Protein AF-A0A3D5SNZ3-F1 (afdb_monomer_lite)

Radius of gyration: 16.61 Å; chains: 1; bounding box: 37×28×50 Å

Secondary structure (DSSP, 8-state):
-HHHHHHHHHHHHHHHHHSSPPPHHHHHHHHHHHHTTTT-HHHHHHHHHHHHHHHHHSHHHHHTHHHHHHHHHHHHSS--S-HHHHHHHHHHHHTT--TTSTTHHHHHHHHHHHHHHHHHTSTT-

pLDDT: mean 95.47, std 4.83, range [66.69, 98.69]

Foldseek 3Di:
DVLVVLLVLQQVLCCVQQVDGDDPVSSVVLSCLQCVCPPPPVSNVVSSVVSSVCSCPPPNRCLALVVQQVVCCVPPVDGDPDPVVSSVLSCQLSPVADPPDPCNVVSNVVSVVVSVVVVVPDPVD

Structure (mmCIF, N/CA/C/O backbone):
data_AF-A0A3D5SNZ3-F1
#
_entry.id   AF-A0A3D5SNZ3-F1
#
loop_
_atom_site.group_PDB
_atom_site.id
_atom_site.type_symbol
_atom_site.label_atom_id
_atom_site.label_alt_id
_atom_site.label_comp_id
_atom_site.label_asym_id
_atom_site.label_entity_id
_atom_site.label_seq_id
_atom_site.pdbx_PDB_ins_code
_atom_site.Cartn_x
_atom_site.Cartn_y
_atom_site.Cartn_z
_atom_site.occupancy
_atom_site.B_iso_or_equiv
_atom_site.auth_seq_id
_atom_site.auth_comp_id
_atom_site.auth_asym_id
_atom_site.auth_atom_id
_atom_site.pdbx_PDB_model_num
ATOM 1 N N . ASP A 1 1 ? 22.486 -6.925 -13.411 1.00 66.69 1 ASP A N 1
ATOM 2 C CA . ASP A 1 1 ? 21.301 -6.842 -14.277 1.00 66.69 1 ASP A CA 1
ATOM 3 C C . ASP A 1 1 ? 20.342 -5.779 -13.737 1.00 66.69 1 ASP A C 1
ATOM 5 O O . ASP A 1 1 ? 20.142 -5.713 -12.526 1.00 66.69 1 ASP A O 1
ATOM 9 N N . GLY A 1 2 ? 19.842 -4.896 -14.604 1.00 68.88 2 GLY A N 1
ATOM 10 C CA . GLY A 1 2 ? 18.935 -3.799 -14.257 1.00 68.88 2 GLY A CA 1
ATOM 11 C C . GLY A 1 2 ? 17.532 -4.274 -13.876 1.00 68.88 2 GLY A C 1
ATOM 12 O O . GLY A 1 2 ? 16.913 -3.652 -13.015 1.00 68.88 2 GLY A O 1
ATOM 13 N N . TYR A 1 3 ? 17.084 -5.410 -14.423 1.00 74.81 3 TYR A N 1
ATOM 14 C CA . TYR A 1 3 ? 15.782 -6.017 -14.127 1.00 74.81 3 TYR A CA 1
ATOM 15 C C . TYR A 1 3 ? 15.621 -6.336 -12.633 1.00 74.81 3 TYR A C 1
ATOM 17 O O . TYR A 1 3 ? 14.742 -5.794 -11.961 1.00 74.81 3 TYR A O 1
ATOM 25 N N . LYS A 1 4 ? 16.578 -7.086 -12.069 1.00 84.31 4 LYS A N 1
ATOM 26 C CA . LYS A 1 4 ? 16.599 -7.471 -10.647 1.00 84.31 4 LYS A CA 1
ATOM 27 C C . LYS A 1 4 ? 16.577 -6.270 -9.691 1.00 84.31 4 LYS A C 1
ATOM 29 O O . LYS A 1 4 ? 16.047 -6.358 -8.589 1.00 84.31 4 LYS A O 1
ATOM 34 N N . ARG A 1 5 ? 17.135 -5.122 -10.102 1.00 86.12 5 ARG A N 1
ATOM 35 C CA . ARG A 1 5 ? 17.112 -3.892 -9.291 1.00 86.12 5 ARG A CA 1
ATOM 36 C C . ARG A 1 5 ? 15.704 -3.300 -9.195 1.00 86.12 5 ARG A C 1
ATOM 38 O O . ARG A 1 5 ? 15.345 -2.810 -8.127 1.00 86.12 5 ARG A O 1
ATOM 45 N N . GLN A 1 6 ? 14.929 -3.334 -10.281 1.00 89.25 6 GLN A N 1
ATOM 46 C CA . GLN A 1 6 ? 13.564 -2.800 -10.267 1.00 89.25 6 GLN A CA 1
ATOM 47 C C . GLN A 1 6 ? 12.642 -3.681 -9.425 1.00 89.25 6 GLN A C 1
ATOM 49 O O . GLN A 1 6 ? 11.913 -3.148 -8.597 1.00 89.25 6 GLN A O 1
ATOM 54 N N . GLU A 1 7 ? 12.761 -5.007 -9.524 1.00 91.88 7 GLU A N 1
ATOM 55 C CA . GLU A 1 7 ? 12.002 -5.928 -8.666 1.00 91.88 7 GLU A CA 1
ATOM 56 C C . GLU A 1 7 ? 12.283 -5.701 -7.175 1.00 91.88 7 GLU A C 1
ATOM 58 O O . GLU A 1 7 ? 11.355 -5.651 -6.371 1.00 91.88 7 GLU A O 1
ATOM 63 N N . CYS A 1 8 ? 13.552 -5.518 -6.785 1.00 93.56 8 CYS A N 1
ATOM 64 C CA . CYS A 1 8 ? 13.898 -5.182 -5.402 1.00 93.56 8 CYS A CA 1
ATOM 65 C C . CYS A 1 8 ? 13.246 -3.867 -4.952 1.00 93.56 8 CYS A C 1
ATOM 67 O O . CYS A 1 8 ? 12.734 -3.797 -3.837 1.00 93.56 8 CYS A O 1
ATOM 69 N N . SER A 1 9 ? 13.233 -2.843 -5.814 1.00 93.81 9 SER A N 1
ATOM 70 C CA . SER A 1 9 ? 12.582 -1.566 -5.508 1.00 93.81 9 SER A CA 1
ATOM 71 C C . SER A 1 9 ? 11.070 -1.728 -5.353 1.00 93.81 9 SER A C 1
ATOM 73 O O . SER A 1 9 ? 10.516 -1.248 -4.371 1.00 93.81 9 SER A O 1
ATOM 75 N N . VAL A 1 10 ? 10.401 -2.458 -6.247 1.00 97.44 10 VAL A N 1
ATOM 76 C CA . VAL A 1 10 ? 8.957 -2.730 -6.151 1.00 97.44 10 VAL A CA 1
ATOM 77 C C . VAL A 1 10 ? 8.625 -3.504 -4.875 1.00 97.44 10 VAL A C 1
ATOM 79 O O . VAL A 1 10 ? 7.722 -3.112 -4.143 1.00 97.44 10 VAL A O 1
ATOM 82 N N . ARG A 1 11 ? 9.390 -4.551 -4.540 1.00 97.56 11 ARG A N 1
ATOM 83 C CA . ARG A 1 11 ? 9.217 -5.298 -3.279 1.00 97.56 11 ARG A CA 1
ATOM 84 C C . ARG A 1 11 ? 9.349 -4.399 -2.053 1.00 97.56 11 ARG A C 1
ATOM 86 O O . ARG A 1 11 ? 8.598 -4.569 -1.099 1.00 97.56 11 ARG A O 1
ATOM 93 N N . GLN A 1 12 ? 10.273 -3.441 -2.090 1.00 96.81 12 GLN A N 1
ATOM 94 C CA . GLN A 1 12 ? 10.423 -2.461 -1.021 1.00 96.81 12 GLN A CA 1
ATOM 95 C C . GLN A 1 12 ? 9.168 -1.587 -0.880 1.00 96.81 12 GLN A C 1
ATOM 97 O O . GLN A 1 12 ? 8.670 -1.435 0.227 1.00 96.81 12 GLN A O 1
ATOM 102 N N . HIS A 1 13 ? 8.580 -1.115 -1.985 1.00 97.81 13 HIS A N 1
ATOM 103 C CA . HIS A 1 13 ? 7.332 -0.339 -1.942 1.00 97.81 13 HIS A CA 1
ATOM 104 C C . HIS A 1 13 ? 6.159 -1.139 -1.360 1.00 97.81 13 HIS A C 1
ATOM 106 O O . HIS A 1 13 ? 5.417 -0.624 -0.529 1.00 97.81 13 HIS A O 1
ATOM 112 N N . TYR A 1 14 ? 6.009 -2.408 -1.741 1.00 97.81 14 TYR A N 1
ATOM 113 C CA . TYR A 1 14 ? 4.988 -3.279 -1.150 1.00 97.81 14 TYR A CA 1
ATOM 114 C C . TYR A 1 14 ? 5.139 -3.401 0.373 1.00 97.81 14 TYR A C 1
ATOM 116 O O . TYR A 1 14 ? 4.149 -3.352 1.097 1.0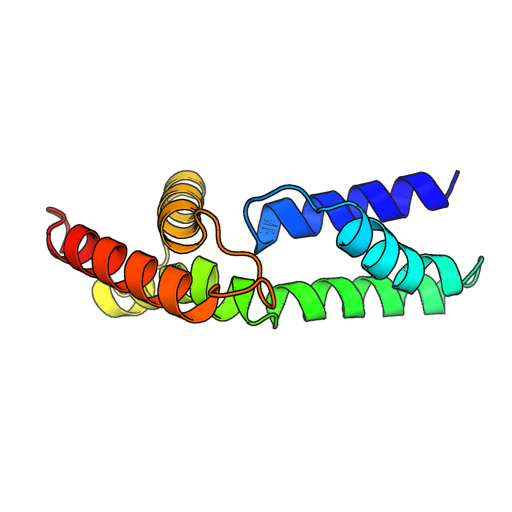0 97.81 14 TYR A O 1
ATOM 124 N N . ARG A 1 15 ? 6.368 -3.486 0.884 1.00 96.19 15 ARG A N 1
ATOM 125 C CA . ARG A 1 15 ? 6.619 -3.566 2.329 1.00 96.19 15 ARG A CA 1
ATOM 126 C C . ARG A 1 15 ? 6.398 -2.233 3.033 1.00 96.19 15 ARG A C 1
ATOM 128 O O . ARG A 1 15 ? 5.760 -2.215 4.080 1.00 96.19 15 ARG A O 1
ATOM 135 N N . ASP A 1 16 ? 6.878 -1.143 2.445 1.00 95.81 16 ASP A N 1
ATOM 136 C CA . ASP A 1 16 ? 6.829 0.187 3.056 1.00 95.81 16 ASP A CA 1
ATOM 137 C C . ASP A 1 16 ? 5.415 0.769 3.080 1.00 95.81 16 ASP A C 1
ATOM 139 O O . ASP A 1 16 ? 5.011 1.370 4.073 1.00 95.81 16 ASP A O 1
ATOM 143 N N . PHE A 1 17 ? 4.652 0.577 2.002 1.00 97.06 17 PHE A N 1
ATOM 144 C CA . PHE A 1 17 ? 3.298 1.113 1.894 1.00 97.06 17 PHE A CA 1
ATOM 145 C C . PHE A 1 17 ? 2.240 0.083 2.293 1.00 97.06 17 PHE A C 1
ATOM 147 O O . PHE A 1 17 ? 1.276 0.428 2.963 1.00 97.06 17 PHE A O 1
ATOM 154 N N . LEU A 1 18 ? 2.387 -1.184 1.904 1.00 96.62 18 LEU A N 1
ATOM 155 C CA . LEU A 1 18 ? 1.305 -2.172 2.033 1.00 96.62 18 LEU A CA 1
ATOM 156 C C . LEU A 1 18 ? 1.561 -3.214 3.130 1.00 96.62 18 LEU A C 1
ATOM 158 O O . LEU A 1 18 ? 0.699 -4.044 3.402 1.00 96.62 18 LEU A O 1
ATOM 162 N N . ASN A 1 19 ? 2.734 -3.179 3.777 1.00 95.00 19 ASN A N 1
ATOM 163 C CA . ASN A 1 19 ? 3.130 -4.101 4.847 1.00 95.00 19 ASN A CA 1
ATOM 164 C C . ASN A 1 19 ? 2.966 -5.590 4.470 1.00 95.00 19 ASN A C 1
ATOM 166 O O . ASN A 1 19 ? 2.663 -6.435 5.316 1.00 95.00 19 ASN A O 1
ATOM 170 N N . ARG A 1 20 ? 3.171 -5.912 3.187 1.00 94.75 20 ARG A N 1
ATOM 171 C CA . ARG A 1 20 ? 3.117 -7.272 2.634 1.00 94.75 20 ARG A CA 1
ATOM 172 C C . ARG A 1 20 ? 4.120 -7.441 1.502 1.00 94.75 20 ARG A C 1
ATOM 174 O O . ARG A 1 20 ? 4.651 -6.464 0.988 1.00 94.75 20 ARG A O 1
ATOM 181 N N . ASP A 1 21 ? 4.374 -8.683 1.105 1.00 95.44 21 ASP A N 1
ATOM 182 C CA . ASP A 1 21 ? 5.085 -8.966 -0.142 1.00 95.44 21 ASP A CA 1
ATOM 183 C C . ASP A 1 21 ? 4.121 -8.895 -1.345 1.00 95.44 21 ASP A C 1
ATOM 185 O O . ASP A 1 21 ? 2.916 -9.131 -1.190 1.00 95.44 21 ASP A O 1
ATOM 189 N N . PRO A 1 22 ? 4.625 -8.569 -2.549 1.00 96.12 22 PRO A N 1
ATOM 190 C CA . PRO A 1 22 ? 3.814 -8.617 -3.756 1.00 96.12 22 PRO A CA 1
ATOM 191 C C . PRO A 1 22 ? 3.431 -10.049 -4.123 1.00 96.12 22 PRO A C 1
ATOM 193 O O . PRO A 1 22 ? 4.246 -10.969 -4.007 1.00 96.12 22 PRO A O 1
ATOM 196 N N . ASP A 1 23 ? 2.229 -10.207 -4.668 1.00 94.56 23 ASP A N 1
ATOM 197 C CA . ASP A 1 23 ? 1.896 -11.351 -5.513 1.00 94.56 23 ASP A CA 1
ATOM 198 C C . ASP A 1 23 ? 2.663 -11.292 -6.853 1.00 94.56 23 ASP A C 1
ATOM 200 O O . ASP A 1 23 ? 3.311 -10.294 -7.193 1.00 94.56 23 ASP A O 1
ATOM 204 N N . ALA A 1 24 ? 2.647 -12.401 -7.597 1.00 94.88 24 ALA A N 1
ATOM 205 C CA . ALA A 1 24 ? 3.421 -12.531 -8.831 1.00 94.88 24 ALA A CA 1
ATOM 206 C C . ALA A 1 24 ? 3.003 -11.502 -9.896 1.00 94.88 24 ALA A C 1
ATOM 208 O O . ALA A 1 24 ? 3.868 -10.889 -10.528 1.00 94.88 24 ALA A O 1
ATOM 209 N N . ASP A 1 25 ? 1.697 -11.274 -10.045 1.00 95.06 25 ASP A N 1
ATOM 210 C CA . ASP A 1 25 ? 1.139 -10.383 -11.063 1.00 95.06 25 ASP A CA 1
ATOM 211 C C . ASP A 1 25 ? 1.446 -8.917 -10.742 1.00 95.06 25 ASP A C 1
ATOM 213 O O . ASP A 1 25 ? 1.890 -8.162 -11.608 1.00 95.06 25 ASP A O 1
ATOM 217 N N . GLY A 1 26 ? 1.306 -8.523 -9.478 1.00 95.56 26 GLY A N 1
ATOM 218 C CA . GLY A 1 26 ? 1.652 -7.199 -8.985 1.00 95.56 26 GLY A CA 1
ATOM 219 C C . GLY A 1 26 ? 3.137 -6.884 -9.153 1.00 95.56 26 GLY A C 1
ATOM 220 O O . GLY A 1 26 ? 3.491 -5.817 -9.664 1.00 95.56 26 GLY A O 1
ATOM 221 N N . LEU A 1 27 ? 4.029 -7.818 -8.796 1.00 96.81 27 LEU A N 1
ATOM 222 C CA . LEU A 1 27 ? 5.469 -7.629 -9.002 1.00 96.81 27 LEU A CA 1
ATOM 223 C C . LEU A 1 27 ? 5.805 -7.441 -10.485 1.00 96.81 27 LEU A C 1
ATOM 225 O O . LEU A 1 27 ? 6.583 -6.541 -10.821 1.00 96.81 27 LEU A O 1
ATOM 229 N N . ALA A 1 28 ? 5.224 -8.265 -11.360 1.00 96.31 28 ALA A N 1
ATOM 230 C CA . ALA A 1 28 ? 5.437 -8.185 -12.800 1.00 96.31 28 ALA A CA 1
ATOM 231 C C . ALA A 1 28 ? 4.915 -6.859 -13.371 1.00 96.31 28 ALA A C 1
ATOM 233 O O . ALA A 1 28 ? 5.641 -6.169 -14.093 1.00 96.31 28 ALA A O 1
ATOM 234 N N . PHE A 1 29 ? 3.699 -6.456 -12.992 1.00 96.31 29 PHE A N 1
ATOM 235 C CA . PHE A 1 29 ? 3.079 -5.217 -13.447 1.00 96.31 29 PHE A CA 1
ATOM 236 C C . PHE A 1 29 ? 3.925 -3.996 -13.077 1.00 96.31 29 PHE A C 1
ATOM 238 O O . PHE A 1 29 ? 4.359 -3.258 -13.964 1.00 96.31 29 PHE A O 1
ATOM 245 N N . TRP A 1 30 ? 4.231 -3.805 -11.791 1.00 97.69 30 TRP A N 1
ATOM 246 C CA . TRP A 1 30 ? 4.957 -2.619 -11.329 1.00 97.69 30 TRP A CA 1
ATOM 247 C C . TRP A 1 30 ? 6.409 -2.590 -11.805 1.00 97.69 30 TRP A C 1
ATOM 249 O O . TRP A 1 30 ? 6.920 -1.523 -12.146 1.00 97.69 30 TRP A O 1
ATOM 259 N N . SER A 1 31 ? 7.068 -3.750 -11.899 1.00 97.06 31 SER A N 1
ATOM 260 C CA . SER A 1 31 ? 8.426 -3.816 -12.454 1.00 97.06 31 SER A CA 1
ATOM 261 C C . SER A 1 31 ? 8.428 -3.451 -13.938 1.00 97.06 31 SER A C 1
ATOM 263 O O . SER A 1 31 ? 9.319 -2.722 -14.380 1.00 97.06 31 SER A O 1
ATOM 265 N N . SER A 1 32 ? 7.408 -3.881 -14.695 1.00 96.81 32 SER A N 1
ATOM 266 C CA . SER A 1 32 ? 7.297 -3.570 -16.126 1.00 96.81 32 SER A CA 1
ATOM 267 C C . SER A 1 32 ? 7.118 -2.078 -16.414 1.00 96.81 32 SER A C 1
ATOM 269 O O . SER A 1 32 ? 7.653 -1.600 -17.412 1.00 96.81 32 SER A O 1
ATOM 271 N N . GLN A 1 33 ? 6.484 -1.319 -15.506 1.00 97.44 33 GLN A N 1
ATOM 272 C CA . GLN A 1 33 ? 6.361 0.142 -15.631 1.00 97.44 33 GLN A CA 1
ATOM 273 C C . GLN A 1 33 ? 7.717 0.851 -15.711 1.00 97.44 33 GLN A C 1
ATOM 275 O O . GLN A 1 33 ? 7.817 1.917 -16.312 1.00 97.44 33 GLN A O 1
ATOM 280 N N . ILE A 1 34 ? 8.755 0.286 -15.087 1.00 96.19 34 ILE A N 1
ATOM 281 C CA . ILE A 1 34 ? 10.098 0.873 -15.068 1.00 96.19 34 ILE A CA 1
ATOM 282 C C . ILE A 1 34 ? 10.975 0.234 -16.147 1.00 96.19 34 ILE A C 1
ATOM 284 O O . ILE A 1 34 ? 11.741 0.929 -16.813 1.00 96.19 34 ILE A O 1
ATOM 288 N N . THR A 1 35 ? 10.893 -1.086 -16.336 1.00 95.44 35 THR A N 1
ATOM 289 C CA . THR A 1 35 ? 11.745 -1.783 -17.313 1.00 95.44 35 THR A CA 1
ATOM 290 C C . THR A 1 35 ? 11.369 -1.467 -18.759 1.00 95.44 35 THR A C 1
ATOM 292 O O . THR A 1 35 ? 12.241 -1.544 -19.624 1.00 95.44 35 THR A O 1
ATOM 295 N N . SER A 1 36 ? 10.139 -1.010 -19.030 1.00 95.38 36 SER A N 1
ATOM 296 C CA . SER A 1 36 ? 9.726 -0.539 -20.359 1.00 95.38 36 SER A CA 1
ATOM 297 C C . SER A 1 36 ? 10.536 0.660 -20.871 1.00 95.38 36 SER A C 1
ATOM 299 O O . SER A 1 36 ? 10.531 0.925 -22.068 1.00 95.38 36 SER A O 1
ATOM 301 N N . CYS A 1 37 ? 11.246 1.380 -19.995 1.00 96.19 37 CYS A N 1
ATOM 302 C CA . CYS A 1 37 ? 12.141 2.478 -20.372 1.00 96.19 37 CYS A CA 1
ATOM 303 C C . CYS A 1 37 ? 13.471 2.024 -21.002 1.00 96.19 37 CYS A C 1
ATOM 305 O O . CYS A 1 37 ? 14.240 2.861 -21.478 1.00 96.19 37 CYS A O 1
ATOM 307 N N . GLY A 1 38 ? 13.802 0.727 -20.969 1.00 94.00 38 GLY A N 1
ATOM 308 C CA . GLY A 1 38 ? 15.094 0.229 -21.443 1.00 94.00 38 GLY A 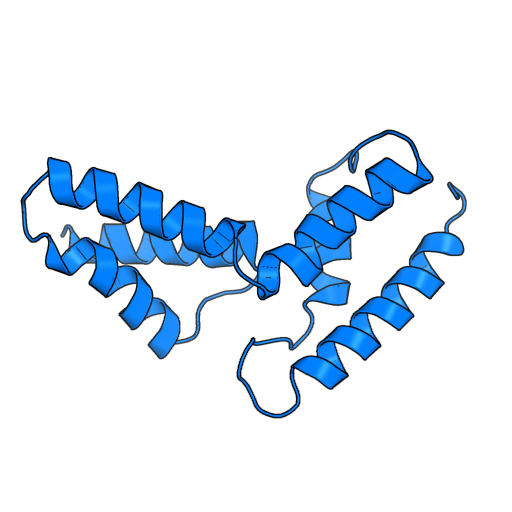CA 1
ATOM 309 C C . GLY A 1 38 ? 16.265 0.861 -20.681 1.00 94.00 38 GLY A C 1
ATOM 310 O O . GLY A 1 38 ? 16.404 0.661 -19.475 1.00 94.00 38 GLY A O 1
ATOM 311 N N . THR A 1 39 ? 17.117 1.614 -21.382 1.00 94.50 39 THR A N 1
ATOM 312 C CA . THR A 1 39 ? 18.298 2.295 -20.816 1.00 94.50 39 THR A CA 1
ATOM 313 C C . THR A 1 39 ? 18.142 3.812 -20.697 1.00 94.50 39 THR A C 1
ATOM 315 O O . THR A 1 39 ? 19.108 4.488 -20.345 1.00 94.50 39 THR A O 1
ATOM 318 N N . ASP A 1 40 ? 16.965 4.367 -20.994 1.00 97.38 40 ASP A N 1
ATOM 319 C CA . ASP A 1 40 ? 16.714 5.803 -20.861 1.00 97.38 40 ASP A CA 1
ATOM 320 C C . ASP A 1 40 ? 16.666 6.201 -19.377 1.00 97.38 40 ASP A C 1
ATOM 322 O O . ASP A 1 40 ? 15.719 5.896 -18.648 1.00 97.38 40 ASP A O 1
ATOM 326 N N . ALA A 1 41 ? 17.710 6.899 -18.927 1.00 95.88 41 ALA A N 1
ATOM 327 C CA . ALA A 1 41 ? 17.854 7.323 -17.542 1.00 95.88 41 ALA A CA 1
ATOM 328 C C . ALA A 1 41 ? 16.764 8.312 -17.096 1.00 95.88 41 ALA A C 1
ATOM 330 O O . ALA A 1 41 ? 16.334 8.244 -15.942 1.00 95.88 41 ALA A O 1
ATOM 331 N N . ALA A 1 42 ? 16.303 9.197 -17.986 1.00 98.00 42 ALA A N 1
ATOM 332 C CA . ALA A 1 42 ? 15.257 10.164 -17.669 1.00 98.00 42 ALA A CA 1
ATOM 333 C C . ALA A 1 42 ? 13.906 9.458 -17.516 1.00 98.00 42 ALA A C 1
ATOM 335 O O . ALA A 1 42 ? 13.217 9.658 -16.515 1.00 98.00 42 ALA A O 1
ATOM 336 N N . CYS A 1 43 ? 13.581 8.548 -18.439 1.00 97.94 43 CYS A N 1
ATOM 337 C CA . CYS A 1 43 ? 12.383 7.713 -18.338 1.00 97.94 43 CYS A CA 1
ATOM 338 C C . CYS A 1 43 ? 12.396 6.854 -17.063 1.00 97.94 43 CYS A C 1
ATOM 340 O O . CYS A 1 43 ? 11.403 6.804 -16.342 1.00 97.94 43 CYS A O 1
ATOM 342 N N . ILE A 1 44 ? 13.522 6.209 -16.730 1.00 96.00 44 ILE A N 1
ATOM 343 C CA . ILE A 1 44 ? 13.634 5.389 -15.511 1.00 96.00 44 ILE A CA 1
ATOM 344 C C . ILE A 1 44 ? 13.397 6.231 -14.251 1.00 96.00 44 ILE A C 1
ATOM 346 O O . ILE A 1 44 ? 12.736 5.761 -13.321 1.00 96.00 44 ILE A O 1
ATOM 350 N N . ALA A 1 45 ? 13.950 7.446 -14.192 1.00 95.94 45 ALA A N 1
ATOM 351 C CA . ALA A 1 45 ? 13.762 8.344 -13.057 1.00 95.94 45 ALA A CA 1
ATOM 352 C C . ALA A 1 45 ? 12.287 8.749 -12.900 1.00 95.94 45 ALA A C 1
ATOM 354 O O . ALA A 1 45 ? 11.736 8.621 -11.805 1.00 95.94 45 ALA A O 1
ATOM 355 N N . ASP A 1 46 ? 11.637 9.139 -13.999 1.00 98.31 46 ASP A N 1
ATOM 356 C CA . ASP A 1 46 ? 10.213 9.486 -14.024 1.00 98.31 46 ASP A CA 1
ATOM 357 C C . ASP A 1 46 ? 9.326 8.301 -13.606 1.00 98.31 46 ASP A C 1
ATOM 359 O O . ASP A 1 46 ? 8.496 8.416 -12.703 1.00 98.31 46 ASP A O 1
ATOM 363 N N . ARG A 1 47 ? 9.555 7.110 -14.173 1.00 97.50 47 ARG A N 1
ATOM 364 C CA . ARG A 1 47 ? 8.769 5.914 -13.837 1.00 97.50 47 ARG A CA 1
ATOM 365 C C . ARG A 1 47 ? 8.928 5.489 -12.389 1.00 97.50 47 ARG A C 1
ATOM 367 O O . ARG A 1 47 ? 7.945 5.074 -11.786 1.00 97.50 47 ARG A O 1
ATOM 374 N N . ARG A 1 48 ? 10.116 5.625 -11.799 1.00 96.25 48 ARG A N 1
ATOM 375 C CA . ARG A 1 48 ? 10.305 5.356 -10.366 1.00 96.25 48 ARG A CA 1
ATOM 376 C C . ARG A 1 48 ? 9.483 6.302 -9.503 1.00 96.25 48 ARG A C 1
ATOM 378 O O . ARG A 1 48 ? 8.782 5.824 -8.620 1.00 96.25 48 ARG A O 1
ATOM 385 N N . MET A 1 49 ? 9.519 7.603 -9.792 1.00 97.25 49 MET A N 1
ATOM 386 C CA . MET A 1 49 ? 8.703 8.593 -9.084 1.00 97.25 49 MET A CA 1
ATOM 387 C C . MET A 1 49 ? 7.208 8.273 -9.212 1.00 97.25 49 MET A C 1
ATOM 389 O O . MET A 1 49 ? 6.494 8.266 -8.211 1.00 97.25 49 MET A O 1
ATOM 393 N N . ASN A 1 50 ? 6.750 7.943 -10.421 1.00 98.12 50 ASN A N 1
ATOM 394 C CA . ASN A 1 50 ? 5.353 7.605 -10.684 1.00 98.12 50 ASN A CA 1
ATOM 395 C C . ASN A 1 50 ? 4.915 6.318 -9.970 1.00 98.12 50 ASN A C 1
ATOM 397 O O . ASN A 1 50 ? 3.826 6.285 -9.403 1.00 98.12 50 ASN A O 1
ATOM 401 N N . VAL A 1 51 ? 5.760 5.280 -9.933 1.00 98.00 51 VAL A N 1
ATOM 402 C CA . VAL A 1 51 ? 5.488 4.061 -9.155 1.00 98.00 51 VAL A CA 1
ATOM 403 C C . VAL A 1 51 ? 5.408 4.391 -7.664 1.00 98.00 51 VAL A C 1
ATOM 405 O O . VAL A 1 51 ? 4.424 4.028 -7.028 1.00 98.00 51 VAL A O 1
ATOM 408 N N . SER A 1 52 ? 6.361 5.144 -7.105 1.00 98.00 52 SER A N 1
ATOM 409 C CA . SER A 1 52 ? 6.307 5.562 -5.695 1.00 98.00 52 SER A CA 1
ATOM 410 C C . SER A 1 52 ? 5.029 6.335 -5.363 1.00 98.00 52 SER A C 1
ATOM 412 O O . SER A 1 52 ? 4.361 6.036 -4.372 1.00 98.00 52 SER A O 1
ATOM 414 N N . ALA A 1 53 ? 4.654 7.291 -6.216 1.00 98.38 53 ALA A N 1
ATOM 415 C CA . ALA A 1 53 ? 3.427 8.061 -6.062 1.00 98.38 53 ALA A CA 1
ATOM 416 C C . ALA A 1 53 ? 2.180 7.169 -6.139 1.00 98.38 53 ALA A C 1
ATOM 418 O O . ALA A 1 53 ? 1.262 7.341 -5.342 1.00 98.38 53 ALA A O 1
ATOM 419 N N . ALA A 1 54 ? 2.155 6.186 -7.043 1.00 98.31 54 ALA A N 1
ATOM 420 C CA . ALA A 1 54 ? 1.033 5.264 -7.179 1.00 98.31 54 ALA A CA 1
ATOM 421 C C . ALA A 1 54 ? 0.822 4.406 -5.921 1.00 98.31 54 ALA A C 1
ATOM 423 O O . ALA A 1 54 ? -0.319 4.238 -5.499 1.00 98.31 54 ALA A O 1
ATOM 424 N N . PHE A 1 55 ? 1.890 3.920 -5.276 1.00 98.38 55 PHE A N 1
ATOM 425 C CA . PHE A 1 55 ? 1.769 3.215 -3.992 1.00 98.38 55 PHE A CA 1
ATOM 426 C C . PHE A 1 55 ? 1.232 4.131 -2.889 1.00 98.38 55 PHE A C 1
ATOM 428 O O . PHE A 1 55 ? 0.286 3.758 -2.194 1.00 98.38 55 PHE A O 1
ATOM 435 N N . PHE A 1 56 ? 1.773 5.346 -2.767 1.00 98.00 56 PHE A N 1
ATOM 436 C CA . PHE A 1 56 ? 1.321 6.319 -1.768 1.00 98.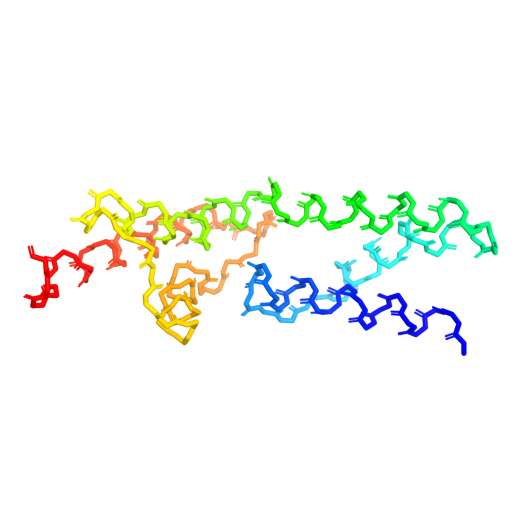00 56 PHE A CA 1
ATOM 437 C C . PHE A 1 56 ? -0.137 6.763 -1.980 1.00 98.00 56 PHE A C 1
ATOM 439 O O . PHE A 1 56 ? -0.874 6.977 -1.023 1.00 98.00 56 PHE A O 1
ATOM 446 N N . LEU A 1 57 ? -0.585 6.899 -3.227 1.00 98.06 57 LEU A N 1
ATOM 447 C CA . LEU A 1 57 ? -1.955 7.307 -3.554 1.00 98.06 57 LEU A CA 1
ATOM 448 C C . LEU A 1 57 ? -2.928 6.126 -3.670 1.00 98.06 57 LEU A C 1
ATOM 450 O O . LEU A 1 57 ? -4.126 6.342 -3.849 1.00 98.06 57 LEU A O 1
ATOM 454 N N . SER A 1 58 ? -2.438 4.888 -3.570 1.00 97.94 58 SER A N 1
ATOM 455 C CA . SER A 1 58 ? -3.266 3.690 -3.701 1.00 97.94 58 SER A CA 1
ATOM 456 C C . SER A 1 58 ? -4.356 3.637 -2.634 1.00 97.94 58 SER A C 1
ATOM 458 O O . SER A 1 58 ? -4.151 4.037 -1.487 1.00 97.94 58 SER A O 1
ATOM 460 N N . ILE A 1 59 ? -5.510 3.074 -2.997 1.00 97.94 59 ILE A N 1
ATOM 461 C CA . ILE A 1 59 ? -6.608 2.820 -2.055 1.00 97.94 59 ILE A CA 1
ATOM 462 C C . ILE A 1 59 ? -6.097 2.027 -0.852 1.00 97.94 59 ILE A C 1
ATOM 464 O O . ILE A 1 59 ? -6.413 2.370 0.283 1.00 97.94 59 ILE A O 1
ATOM 468 N N . GLU A 1 60 ? -5.279 1.004 -1.100 1.00 97.19 60 GLU A N 1
ATOM 469 C CA . GLU A 1 60 ? -4.759 0.125 -0.057 1.00 97.19 60 GLU A CA 1
ATOM 470 C C . GLU A 1 60 ? -3.979 0.924 0.996 1.00 97.19 60 GLU A C 1
ATOM 472 O O . GLU A 1 60 ? -4.330 0.858 2.171 1.00 97.19 60 GLU A O 1
ATOM 477 N N . PHE A 1 61 ? -3.019 1.775 0.605 1.00 98.38 61 PHE A N 1
ATOM 478 C CA . PHE A 1 61 ? -2.296 2.615 1.569 1.00 98.38 61 PHE A CA 1
ATOM 479 C C . PHE A 1 61 ? -3.180 3.701 2.197 1.00 98.38 61 PHE A C 1
ATOM 481 O O . PHE A 1 61 ? -3.124 3.924 3.409 1.00 98.38 61 PHE A O 1
ATOM 488 N N . GLN A 1 62 ? -4.022 4.365 1.397 1.00 98.56 62 GLN A N 1
ATOM 489 C CA . GLN A 1 62 ? -4.895 5.446 1.868 1.00 98.56 62 GLN A CA 1
ATOM 490 C C . GLN A 1 62 ? -5.884 4.970 2.942 1.00 98.56 62 GLN A C 1
ATOM 492 O O . GLN A 1 62 ? -6.210 5.721 3.863 1.00 98.56 62 GLN A O 1
ATOM 497 N N . GLN A 1 63 ? -6.346 3.723 2.838 1.00 98.25 63 GLN A N 1
ATOM 498 C CA . GLN A 1 63 ? -7.328 3.123 3.740 1.00 98.25 63 GLN A CA 1
ATOM 499 C C . GLN A 1 63 ? -6.709 2.280 4.864 1.00 98.25 63 GLN A C 1
ATOM 501 O O . GLN A 1 63 ? -7.446 1.825 5.736 1.00 98.25 63 GLN A O 1
ATOM 506 N N . THR A 1 64 ? -5.386 2.087 4.868 1.00 98.38 64 THR A N 1
ATOM 507 C CA . THR A 1 64 ? -4.658 1.346 5.910 1.00 98.38 64 THR A CA 1
ATOM 508 C C . THR A 1 64 ? -3.649 2.260 6.611 1.00 98.38 64 THR A C 1
ATOM 510 O O . THR A 1 64 ? -4.008 2.941 7.570 1.00 98.38 64 THR A O 1
ATOM 513 N N . GLY A 1 65 ? -2.408 2.355 6.128 1.00 97.75 65 GLY A N 1
ATOM 514 C CA . GLY A 1 65 ? -1.341 3.117 6.777 1.00 97.75 65 GLY A CA 1
ATOM 515 C C . GLY A 1 65 ? -1.665 4.602 6.914 1.00 97.75 65 GLY A C 1
ATOM 516 O O . GLY A 1 65 ? -1.517 5.184 7.989 1.00 97.75 65 GLY A O 1
ATOM 517 N N . PHE A 1 66 ? -2.194 5.238 5.868 1.00 97.81 66 PHE A N 1
ATOM 518 C CA . PHE A 1 66 ? -2.557 6.650 5.975 1.00 97.81 66 PHE A CA 1
ATOM 519 C C . PHE A 1 66 ? -3.756 6.884 6.906 1.00 97.81 66 PHE A C 1
ATOM 521 O O . PHE A 1 66 ? -3.812 7.914 7.581 1.00 97.81 66 PHE A O 1
ATOM 528 N N . LEU A 1 67 ? -4.679 5.920 7.005 1.00 98.19 67 LEU A N 1
ATOM 529 C CA . LEU A 1 67 ? -5.760 5.959 7.989 1.00 98.19 67 LEU A CA 1
ATOM 530 C C . LEU A 1 67 ? -5.201 5.914 9.418 1.00 98.19 67 LEU A C 1
ATOM 532 O O . LEU A 1 67 ? -5.580 6.762 10.222 1.00 98.19 67 LEU A O 1
ATOM 536 N N . VAL A 1 68 ? -4.251 5.018 9.710 1.00 98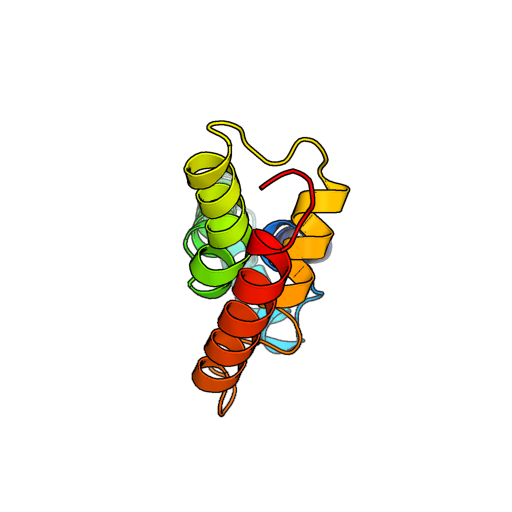.12 68 VAL A N 1
ATOM 537 C CA . VAL A 1 68 ? -3.557 4.965 11.012 1.00 98.12 68 VAL A CA 1
ATOM 538 C C . VAL A 1 68 ? -2.888 6.303 11.319 1.00 98.12 68 VAL A C 1
ATOM 540 O O . VAL A 1 68 ? -3.143 6.894 12.366 1.00 98.12 68 VAL A O 1
ATOM 543 N N . HIS A 1 69 ? -2.096 6.842 10.387 1.00 97.00 69 HIS A N 1
ATOM 544 C CA . HIS A 1 69 ? -1.441 8.141 10.569 1.00 97.00 69 HIS A CA 1
ATOM 545 C C . HIS A 1 69 ? -2.442 9.257 10.909 1.00 97.00 69 HIS A C 1
ATOM 547 O O . HIS A 1 69 ? -2.213 10.055 11.821 1.00 97.00 69 HIS A O 1
ATOM 553 N N . ARG A 1 70 ? -3.561 9.321 10.179 1.00 97.12 70 ARG A N 1
ATOM 554 C CA . ARG A 1 70 ? -4.608 10.323 10.406 1.00 97.12 70 ARG A CA 1
ATOM 555 C C . ARG A 1 70 ? -5.319 10.128 11.738 1.00 97.12 70 ARG A C 1
ATOM 557 O O . ARG A 1 70 ? -5.634 11.130 12.371 1.00 97.12 70 ARG A O 1
ATOM 564 N N . LEU A 1 71 ? -5.555 8.886 12.154 1.00 96.75 71 LEU A N 1
ATOM 565 C CA . LEU A 1 71 ? -6.212 8.581 13.4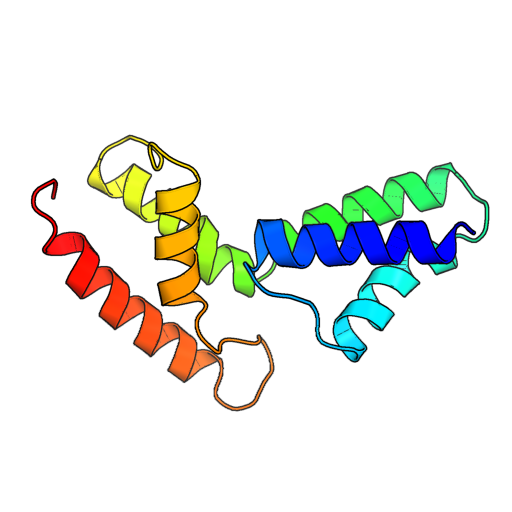20 1.00 96.75 71 LEU A CA 1
ATOM 566 C C . LEU A 1 71 ? -5.364 9.061 14.601 1.00 96.75 71 LEU A C 1
ATOM 568 O O . LEU A 1 71 ? -5.858 9.828 15.419 1.00 96.75 71 LEU A O 1
ATOM 572 N N . TYR A 1 72 ? -4.067 8.743 14.615 1.00 96.94 72 TYR A N 1
ATOM 573 C CA . TYR A 1 72 ? -3.131 9.259 15.622 1.00 96.94 72 TYR A CA 1
ATOM 574 C C . TYR A 1 72 ? -3.126 10.789 15.671 1.00 96.94 72 TYR A C 1
ATOM 576 O O . TYR A 1 72 ? -3.294 11.384 16.736 1.00 96.94 72 TYR A O 1
ATOM 584 N N . ARG A 1 73 ? -3.025 11.446 14.507 1.00 96.06 73 ARG A N 1
ATOM 585 C CA . ARG A 1 73 ? -3.043 12.913 14.446 1.00 96.06 73 ARG A CA 1
ATOM 586 C C . ARG A 1 73 ? -4.356 13.517 14.930 1.00 96.06 73 ARG A C 1
ATOM 588 O O . ARG A 1 73 ? -4.327 14.602 15.500 1.00 96.06 73 ARG A O 1
ATOM 595 N N . ALA A 1 74 ? -5.486 12.862 14.681 1.00 95.94 74 ALA A N 1
ATOM 596 C CA . ALA A 1 74 ? -6.794 13.344 15.109 1.00 95.94 74 ALA A CA 1
ATOM 597 C C . ALA A 1 74 ? -7.028 13.135 16.613 1.00 95.94 74 ALA A C 1
ATOM 599 O O . ALA A 1 74 ? -7.603 14.007 17.256 1.00 95.94 74 ALA A O 1
ATOM 600 N N . SER A 1 75 ? -6.574 12.009 17.168 1.00 95.69 75 SER A N 1
ATOM 601 C CA . SER A 1 75 ? -6.796 11.644 18.571 1.00 95.69 75 SER A CA 1
ATOM 602 C C . SER A 1 75 ? -5.785 12.278 19.525 1.00 95.69 75 SER A C 1
ATOM 604 O O . SER A 1 75 ? -6.161 12.708 20.608 1.00 95.69 75 SER A O 1
ATOM 606 N N . PHE A 1 76 ? -4.519 12.384 19.116 1.00 94.00 76 PHE A N 1
ATOM 607 C CA . PHE A 1 76 ? -3.414 12.781 19.999 1.00 94.00 76 PHE A CA 1
ATOM 608 C C . PHE A 1 76 ? -2.689 14.055 19.558 1.00 94.00 76 PHE A C 1
ATOM 610 O O . PHE A 1 76 ? -1.715 14.453 20.190 1.00 94.00 76 PHE A O 1
ATOM 617 N N . ALA A 1 77 ? -3.106 14.679 18.449 1.00 94.50 77 ALA A N 1
ATOM 618 C CA . ALA A 1 77 ? -2.393 15.791 17.805 1.00 94.50 77 ALA A CA 1
ATOM 619 C C . ALA A 1 77 ? -0.930 15.474 17.413 1.00 94.50 77 ALA A C 1
ATOM 621 O O . ALA A 1 77 ? -0.165 16.376 17.066 1.00 94.50 77 ALA A O 1
ATOM 622 N N . LEU A 1 78 ? -0.551 14.193 17.408 1.00 92.00 78 LEU A N 1
AT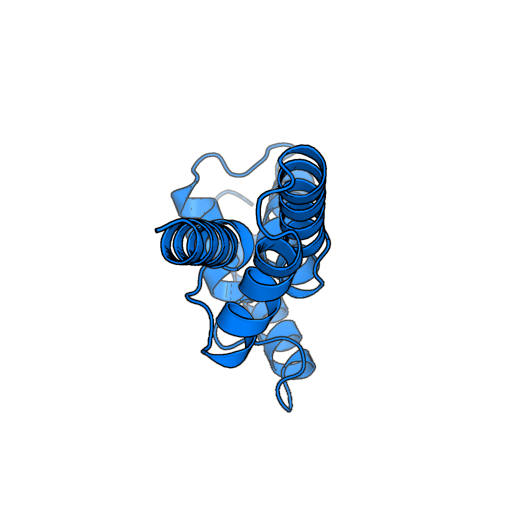OM 623 C CA . LEU A 1 78 ? 0.795 13.691 17.137 1.00 92.00 78 LEU A CA 1
ATOM 624 C C . LEU A 1 78 ? 0.729 12.501 16.165 1.00 92.00 78 LEU A C 1
ATOM 626 O O . LEU A 1 78 ? -0.286 11.809 16.118 1.00 92.00 78 LEU A O 1
ATOM 630 N N . PRO A 1 79 ? 1.765 12.258 15.343 1.00 92.19 79 PRO A N 1
ATOM 631 C CA . PRO A 1 79 ? 1.886 11.001 14.605 1.00 92.19 79 PRO A CA 1
ATOM 632 C C . PRO A 1 79 ? 2.215 9.831 15.559 1.00 92.19 79 PRO A C 1
ATOM 634 O O . PRO A 1 79 ? 2.561 10.085 16.714 1.00 92.19 79 PRO A O 1
ATOM 637 N N . PRO A 1 80 ? 2.166 8.568 15.086 1.00 91.50 80 PRO A N 1
ATOM 638 C CA . PRO A 1 80 ? 2.704 7.434 15.839 1.00 91.50 80 PRO A CA 1
ATOM 639 C C . PRO A 1 80 ? 4.149 7.699 16.274 1.00 91.50 80 PRO A C 1
ATOM 641 O O . PRO A 1 80 ? 4.951 8.196 15.475 1.00 91.50 80 PRO A O 1
ATOM 644 N N . GLU A 1 81 ? 4.483 7.368 17.520 1.00 90.56 81 GLU A N 1
ATOM 645 C CA . GLU A 1 81 ? 5.806 7.657 18.092 1.00 90.56 81 GLU A CA 1
ATOM 646 C C . GLU A 1 81 ? 6.872 6.712 17.523 1.00 90.56 81 GLU A C 1
ATOM 648 O O . GLU A 1 81 ? 8.027 7.090 17.300 1.00 90.56 81 GLU A O 1
ATOM 653 N N . HIS A 1 82 ? 6.472 5.471 17.238 1.00 93.12 82 HIS A N 1
ATOM 654 C CA . HIS A 1 82 ? 7.367 4.431 16.756 1.00 93.12 82 HIS A CA 1
ATOM 655 C C . HIS A 1 82 ? 6.900 3.837 15.429 1.00 93.12 82 HIS A C 1
ATOM 657 O O . HIS A 1 82 ? 5.724 3.548 15.215 1.00 93.12 82 HIS A O 1
ATOM 663 N N . LEU A 1 83 ? 7.862 3.554 14.545 1.00 92.44 83 LEU A N 1
ATOM 664 C CA . LEU A 1 83 ? 7.578 2.867 13.285 1.00 92.44 83 LEU A CA 1
ATOM 665 C C . LEU A 1 83 ? 6.956 1.481 13.523 1.00 92.44 83 LEU A C 1
ATOM 667 O O . LEU A 1 83 ? 6.080 1.069 12.773 1.00 92.44 83 LEU A O 1
ATOM 671 N N . SER A 1 84 ? 7.373 0.766 14.570 1.00 94.94 84 SER A N 1
ATOM 672 C CA . SER A 1 84 ? 6.798 -0.537 14.928 1.00 94.94 84 SER A CA 1
ATOM 673 C C . SER A 1 84 ? 5.316 -0.448 15.289 1.00 94.94 84 SER A C 1
ATOM 675 O O . SER A 1 84 ? 4.549 -1.308 14.867 1.00 94.94 84 SER A O 1
ATOM 677 N N . GLU A 1 85 ? 4.915 0.593 16.021 1.00 94.19 85 GLU A N 1
ATOM 678 C CA . GLU A 1 85 ? 3.519 0.878 16.367 1.00 94.19 85 GLU A CA 1
ATOM 679 C C . GLU A 1 85 ? 2.701 1.145 15.100 1.00 94.19 85 GLU A C 1
ATOM 681 O O . GLU A 1 85 ? 1.710 0.462 14.844 1.00 94.19 85 GLU A O 1
ATOM 686 N N . PHE A 1 86 ? 3.189 2.044 14.239 1.00 96.31 86 PHE A N 1
ATOM 687 C CA . PHE A 1 86 ? 2.571 2.311 12.942 1.00 96.31 86 PHE A CA 1
ATOM 688 C C . PHE A 1 86 ? 2.400 1.036 12.102 1.00 96.31 86 PHE A C 1
ATOM 690 O O . PHE A 1 86 ? 1.329 0.799 11.541 1.00 96.31 86 PHE A O 1
ATOM 697 N N . LEU A 1 87 ? 3.441 0.203 12.012 1.00 96.38 87 LEU A N 1
ATOM 698 C CA . LEU A 1 87 ? 3.416 -1.025 11.217 1.00 96.38 87 LEU A CA 1
ATOM 699 C C . LEU A 1 87 ? 2.470 -2.082 11.801 1.00 96.38 87 LEU A C 1
ATOM 701 O O . LEU A 1 87 ? 1.820 -2.784 11.028 1.00 96.38 87 LEU A O 1
ATOM 705 N N . LEU A 1 88 ? 2.381 -2.212 13.127 1.00 96.00 88 LEU A N 1
ATOM 706 C CA . LEU A 1 88 ? 1.457 -3.134 13.800 1.00 96.00 88 LEU A CA 1
ATOM 707 C C . LEU A 1 88 ? -0.002 -2.736 13.566 1.00 96.00 88 LEU A C 1
ATOM 709 O O . LEU A 1 88 ? -0.815 -3.564 13.146 1.00 96.00 88 LEU A O 1
ATOM 713 N N . ASP A 1 89 ? -0.318 -1.460 13.757 1.00 97.56 89 ASP A N 1
ATOM 714 C CA . ASP A 1 89 ? -1.669 -0.940 13.559 1.00 97.56 89 ASP A CA 1
ATOM 715 C C . ASP A 1 89 ? -2.082 -1.020 12.089 1.00 97.56 89 ASP A C 1
ATOM 717 O O . ASP A 1 89 ? -3.156 -1.523 11.758 1.00 97.56 89 ASP A O 1
ATOM 721 N N . THR A 1 90 ? -1.175 -0.650 11.181 1.00 98.19 90 THR A N 1
ATOM 722 C CA . THR A 1 90 ? -1.399 -0.786 9.737 1.00 98.19 90 THR A CA 1
ATOM 723 C C . THR A 1 90 ? -1.639 -2.243 9.352 1.00 98.19 90 THR A C 1
ATOM 725 O O . THR A 1 90 ? -2.536 -2.522 8.558 1.00 98.19 90 THR A O 1
ATOM 728 N N . ARG A 1 91 ? -0.879 -3.191 9.928 1.00 96.94 91 ARG A N 1
ATOM 729 C CA . ARG A 1 91 ? -1.064 -4.628 9.670 1.00 96.94 91 ARG A CA 1
ATOM 730 C C . ARG A 1 91 ? -2.450 -5.107 10.068 1.00 96.94 91 ARG A C 1
ATOM 732 O O . ARG A 1 91 ? -3.014 -5.925 9.354 1.00 96.94 91 ARG A O 1
ATOM 739 N N . THR A 1 92 ? -2.968 -4.613 11.189 1.00 97.81 92 THR A N 1
ATOM 740 C CA . THR A 1 92 ? -4.285 -5.003 11.703 1.00 97.81 92 THR A CA 1
ATOM 741 C C . THR A 1 92 ? -5.374 -4.634 10.701 1.00 97.81 92 THR A C 1
ATOM 743 O O . THR A 1 92 ? -6.213 -5.464 10.366 1.00 97.81 92 THR A O 1
ATOM 746 N N . ILE A 1 93 ? -5.311 -3.425 10.133 1.00 98.44 93 ILE A N 1
ATOM 747 C CA . ILE A 1 93 ? -6.270 -2.993 9.108 1.00 98.44 93 ILE A CA 1
ATOM 748 C C . ILE A 1 93 ? -6.051 -3.750 7.785 1.00 98.44 93 ILE A C 1
ATOM 750 O O . ILE A 1 93 ? -7.007 -4.190 7.148 1.00 98.44 93 ILE A O 1
ATOM 754 N N . ALA A 1 94 ? -4.795 -3.929 7.370 1.00 97.69 94 ALA A N 1
ATOM 755 C CA . ALA A 1 94 ? -4.435 -4.543 6.090 1.00 97.69 94 ALA A CA 1
ATOM 756 C C . ALA A 1 94 ? -4.554 -6.080 6.064 1.00 97.69 94 ALA A C 1
ATOM 758 O O . ALA A 1 94 ? -4.333 -6.696 5.021 1.00 97.69 94 ALA A O 1
ATOM 759 N N . GLN A 1 95 ? -4.865 -6.730 7.189 1.00 96.88 95 GLN A N 1
ATOM 760 C CA . GLN A 1 95 ? -4.795 -8.183 7.308 1.00 96.88 95 GLN A CA 1
ATOM 761 C C . GLN A 1 95 ? -5.703 -8.894 6.293 1.00 96.88 95 GLN A C 1
ATOM 763 O O . GLN A 1 95 ? -6.927 -8.816 6.360 1.00 96.88 95 GLN A O 1
ATOM 768 N N . GLY A 1 96 ? -5.080 -9.618 5.358 1.00 95.06 96 GLY A N 1
ATOM 769 C CA . GLY A 1 96 ? -5.773 -10.361 4.300 1.00 95.06 96 GLY A CA 1
ATOM 770 C C . GLY A 1 96 ? -6.358 -9.493 3.180 1.00 95.06 96 GLY A C 1
ATOM 771 O O . GLY A 1 96 ? -6.937 -10.040 2.244 1.00 95.06 96 GLY A O 1
ATOM 772 N N . VAL A 1 97 ? -6.203 -8.168 3.241 1.00 96.50 97 VAL A N 1
ATOM 773 C CA . VAL A 1 97 ? -6.725 -7.249 2.227 1.00 96.50 97 VAL A CA 1
ATOM 774 C C . VAL A 1 97 ? -5.791 -7.239 1.020 1.00 96.50 97 VAL A C 1
ATOM 776 O O . VAL A 1 97 ? -4.607 -6.929 1.126 1.00 96.50 97 VAL A O 1
ATOM 779 N N . VAL A 1 98 ? -6.352 -7.541 -0.148 1.00 95.19 98 VAL A N 1
ATOM 780 C CA . VAL A 1 98 ? -5.745 -7.282 -1.455 1.00 95.19 98 VAL A CA 1
ATOM 781 C C . VAL A 1 98 ? -6.793 -6.549 -2.276 1.00 95.19 98 VAL A C 1
ATOM 783 O O . VAL A 1 98 ? -7.844 -7.111 -2.580 1.00 95.19 98 VAL A O 1
ATOM 786 N N . VAL A 1 99 ? -6.542 -5.281 -2.603 1.00 94.31 99 VAL A N 1
ATOM 787 C CA . VAL A 1 99 ? -7.518 -4.469 -3.344 1.00 94.31 99 VAL A CA 1
ATOM 788 C C . VAL A 1 99 ? -7.810 -5.104 -4.708 1.00 94.31 99 VAL A C 1
ATOM 790 O O . VAL A 1 99 ? -6.891 -5.523 -5.410 1.00 94.31 99 VAL A O 1
ATOM 793 N N . ASN A 1 100 ? -9.092 -5.146 -5.083 1.00 93.69 100 ASN A N 1
ATOM 794 C CA . ASN A 1 100 ? -9.666 -5.840 -6.247 1.00 93.69 100 ASN A CA 1
ATOM 795 C C . ASN A 1 100 ? -9.797 -7.372 -6.132 1.00 93.69 100 ASN A C 1
ATOM 797 O O . ASN A 1 100 ? -10.324 -7.994 -7.056 1.00 93.69 100 ASN A O 1
ATOM 801 N N . ALA A 1 101 ? -9.379 -8.003 -5.030 1.00 95.12 101 ALA A N 1
ATOM 802 C CA . ALA A 1 101 ? -9.706 -9.410 -4.780 1.00 95.12 101 ALA A CA 1
ATOM 803 C C . ALA A 1 101 ? -11.177 -9.560 -4.335 1.00 95.12 101 ALA A C 1
ATOM 805 O O . ALA A 1 101 ? -11.685 -8.682 -3.648 1.00 95.12 101 ALA A O 1
ATOM 806 N N . PRO A 1 102 ? -11.897 -10.647 -4.657 1.00 97.88 102 PRO A N 1
ATOM 807 C CA . PRO A 1 102 ? -13.300 -10.793 -4.256 1.00 97.88 102 PRO A CA 1
ATOM 808 C C . PRO A 1 102 ? -13.528 -10.584 -2.746 1.00 97.88 102 PRO A C 1
ATOM 810 O O . PRO A 1 102 ? -12.913 -11.263 -1.927 1.00 97.88 102 PRO A O 1
ATOM 813 N N . GLY A 1 103 ? -14.426 -9.662 -2.383 1.00 98.06 103 GLY A N 1
ATOM 814 C CA . GLY A 1 103 ? -14.798 -9.383 -0.989 1.00 98.06 103 GLY A CA 1
ATOM 815 C C . GLY A 1 103 ? -13.819 -8.500 -0.201 1.00 98.06 103 GLY A C 1
ATOM 816 O O . GLY A 1 103 ? -13.951 -8.391 1.021 1.00 98.06 103 GLY A O 1
ATOM 817 N N . TRP A 1 104 ? -12.829 -7.888 -0.864 1.00 97.81 104 TRP A N 1
ATOM 818 C CA . TRP A 1 104 ? -11.808 -7.078 -0.195 1.00 97.81 104 TRP A CA 1
ATOM 819 C C . TRP A 1 104 ? -12.389 -5.861 0.533 1.00 97.81 104 TRP A C 1
ATOM 821 O O . TRP A 1 104 ? -11.882 -5.504 1.594 1.00 97.81 104 TRP A O 1
ATOM 831 N N . GLU A 1 105 ? -13.453 -5.243 0.010 1.00 98.56 105 GLU A N 1
ATOM 832 C CA . GLU A 1 105 ? -14.095 -4.083 0.630 1.00 98.56 105 GLU A CA 1
ATOM 833 C C . GLU A 1 105 ? -14.710 -4.450 1.981 1.00 98.56 105 GLU A C 1
ATOM 835 O O . GLU A 1 105 ? -14.469 -3.770 2.977 1.00 98.56 105 GLU A O 1
ATOM 840 N N . GLN A 1 106 ? -15.478 -5.544 2.039 1.00 98.62 106 GLN A N 1
ATOM 841 C CA . GLN A 1 106 ? -16.119 -5.991 3.277 1.00 98.62 106 GLN A CA 1
ATOM 842 C C . GLN A 1 106 ? -15.077 -6.391 4.323 1.00 98.62 106 GLN A C 1
ATOM 844 O O . GLN A 1 106 ? -15.229 -6.046 5.494 1.00 98.62 106 GLN A O 1
ATOM 849 N N . LEU A 1 107 ? -14.009 -7.079 3.903 1.00 98.56 107 LEU A N 1
ATOM 850 C CA . LEU A 1 107 ? -12.901 -7.430 4.790 1.00 98.56 107 LEU A CA 1
ATOM 851 C C . LEU A 1 107 ? -12.203 -6.179 5.338 1.00 98.56 107 LEU A C 1
ATOM 853 O O . LEU A 1 107 ? -11.974 -6.078 6.541 1.00 98.56 107 LEU A O 1
ATOM 857 N N . LEU A 1 108 ? -11.902 -5.209 4.472 1.00 98.62 108 LEU A N 1
ATOM 858 C CA . LEU A 1 108 ? -11.255 -3.962 4.866 1.00 98.62 108 LEU A CA 1
ATOM 859 C C . LEU A 1 108 ? -12.098 -3.186 5.885 1.00 98.62 108 LEU A C 1
ATOM 861 O O . LEU A 1 108 ? -11.567 -2.738 6.898 1.00 98.62 108 LEU A O 1
ATOM 865 N N . GLU A 1 109 ? -13.402 -3.041 5.649 1.00 98.62 109 GLU A N 1
ATOM 866 C CA . GLU A 1 109 ? -14.287 -2.343 6.586 1.00 98.62 109 GLU A CA 1
ATOM 867 C C . GLU A 1 109 ? -14.421 -3.085 7.925 1.00 98.62 109 GLU A C 1
ATOM 869 O O . GLU A 1 109 ? -14.377 -2.450 8.981 1.00 98.62 109 GLU A O 1
ATOM 874 N N . ALA A 1 110 ? -14.493 -4.420 7.916 1.00 98.69 110 ALA A N 1
ATOM 875 C CA . ALA A 1 110 ? -14.509 -5.215 9.146 1.00 98.69 110 ALA A CA 1
ATOM 876 C C . ALA A 1 110 ? -13.210 -5.053 9.962 1.00 98.69 110 ALA A C 1
ATOM 878 O O . ALA A 1 110 ? -13.256 -4.865 11.184 1.00 98.69 110 ALA A O 1
ATOM 879 N N . ASN A 1 111 ? -12.054 -5.059 9.290 1.00 98.62 111 ASN A N 1
ATOM 880 C CA . ASN A 1 111 ? -10.759 -4.844 9.933 1.00 98.62 111 ASN A CA 1
ATOM 881 C C . ASN A 1 111 ? -10.652 -3.431 10.527 1.00 98.62 111 ASN A C 1
ATOM 883 O O . ASN A 1 111 ? -10.179 -3.274 11.652 1.00 98.62 111 ASN A O 1
ATOM 887 N N . LYS A 1 112 ? -11.118 -2.400 9.806 1.00 98.69 112 LYS A N 1
ATOM 888 C CA . LYS A 1 112 ? -11.151 -1.014 10.305 1.00 98.69 112 LYS A CA 1
ATOM 889 C C . LYS A 1 112 ? -12.019 -0.875 11.548 1.00 98.69 112 LYS A C 1
ATOM 891 O O . LYS A 1 112 ? -11.571 -0.255 12.507 1.00 98.69 112 LYS A O 1
ATOM 896 N N . ALA A 1 113 ? -13.231 -1.435 11.539 1.00 98.50 113 ALA A N 1
ATOM 897 C CA . ALA A 1 113 ? -14.140 -1.370 12.683 1.00 98.50 113 ALA A CA 1
ATOM 898 C C . ALA A 1 113 ? -13.492 -1.991 13.929 1.00 98.50 113 ALA A C 1
ATOM 900 O O . ALA A 1 113 ? -13.355 -1.323 14.953 1.00 98.50 113 ALA A O 1
ATOM 901 N N . THR A 1 114 ? -12.970 -3.212 13.785 1.00 98.12 114 THR A N 1
ATOM 902 C CA . THR A 1 114 ? -12.257 -3.927 14.855 1.00 98.12 114 THR A CA 1
ATOM 903 C C . THR A 1 114 ? -11.055 -3.130 15.369 1.00 98.12 114 THR A C 1
ATOM 905 O O . THR A 1 114 ? -10.849 -2.995 16.576 1.00 98.12 114 THR A O 1
ATOM 908 N N . PHE A 1 115 ? -10.255 -2.565 14.458 1.00 98.25 115 PHE A N 1
ATOM 909 C CA . PHE A 1 115 ? -9.110 -1.742 14.827 1.00 98.25 115 PHE A CA 1
ATOM 910 C C . PHE A 1 115 ? -9.533 -0.498 15.614 1.00 98.25 115 PHE A C 1
ATOM 912 O O . PHE A 1 115 ? -8.972 -0.251 16.679 1.00 98.25 115 PHE A O 1
ATOM 919 N N . ILE A 1 116 ? -10.526 0.257 15.136 1.00 98.06 116 ILE A N 1
ATOM 920 C CA . ILE A 1 116 ? -10.994 1.488 15.786 1.00 98.06 116 ILE A CA 1
ATOM 921 C C . ILE A 1 116 ? -11.546 1.190 17.183 1.00 98.06 116 ILE A C 1
ATOM 923 O O . ILE A 1 116 ? -11.186 1.896 18.122 1.00 98.06 116 ILE A O 1
ATOM 927 N N . GLU A 1 117 ? -12.345 0.131 17.342 1.00 97.69 117 GLU A N 1
ATOM 928 C CA . GLU A 1 117 ? -12.838 -0.321 18.652 1.00 97.69 117 GLU A CA 1
ATOM 929 C C . GLU A 1 117 ? -11.681 -0.596 19.621 1.00 97.69 117 GLU A C 1
ATOM 931 O O . GLU A 1 117 ? -11.685 -0.118 20.756 1.00 97.69 117 GLU A O 1
ATOM 936 N N . SER A 1 118 ? -10.647 -1.306 19.158 1.00 96.56 118 SER A N 1
ATOM 937 C CA . SER A 1 118 ? -9.457 -1.577 19.968 1.00 96.56 118 SER A CA 1
ATOM 938 C C . SER A 1 118 ? -8.630 -0.320 20.259 1.00 96.56 118 SER A C 1
ATOM 940 O O . SER A 1 118 ? -8.026 -0.216 21.323 1.00 96.56 118 SER A O 1
ATOM 942 N N . PHE A 1 119 ? -8.594 0.633 19.324 1.00 96.56 119 PHE A N 1
ATOM 943 C CA . PHE A 1 119 ? -7.780 1.842 19.394 1.00 96.56 119 PHE A CA 1
ATOM 944 C C . PHE A 1 119 ? -8.307 2.822 20.442 1.00 96.56 119 PHE A C 1
ATOM 946 O O . PHE A 1 119 ? -7.530 3.328 21.248 1.00 96.56 119 PHE A O 1
ATOM 953 N N . VAL A 1 120 ? -9.623 3.050 20.470 1.00 96.69 120 VAL A N 1
ATOM 954 C CA . VAL A 1 120 ? -10.257 3.955 21.447 1.00 96.69 120 VAL A CA 1
ATOM 955 C C . VAL A 1 120 ? -10.327 3.359 22.855 1.00 96.69 120 VAL A C 1
ATOM 957 O O . VAL A 1 120 ? -10.581 4.076 23.815 1.00 96.69 120 VAL A O 1
ATOM 960 N N . ALA A 1 121 ? -10.103 2.050 22.992 1.00 96.56 121 ALA A N 1
ATOM 961 C CA . ALA A 1 121 ? -10.028 1.364 24.279 1.00 96.56 121 ALA A CA 1
ATOM 962 C C . ALA A 1 121 ? -8.615 1.381 24.900 1.00 96.56 121 ALA A C 1
ATOM 964 O O . ALA A 1 121 ? -8.406 0.805 25.971 1.00 96.56 121 ALA A O 1
ATOM 965 N N . ARG A 1 122 ? -7.622 1.984 24.231 1.00 93.94 122 ARG A N 1
ATOM 966 C CA . ARG A 1 122 ? -6.237 2.015 24.718 1.00 93.94 122 ARG A CA 1
ATOM 967 C C . ARG A 1 122 ? -6.085 3.001 25.887 1.00 93.94 122 ARG A C 1
ATOM 969 O O . ARG A 1 122 ? -6.702 4.057 25.845 1.00 93.94 122 ARG A O 1
ATOM 976 N N . PRO A 1 123 ? -5.214 2.736 26.883 1.00 93.25 123 PRO A N 1
ATOM 977 C CA . PRO A 1 123 ? -5.040 3.620 28.045 1.00 93.25 123 PRO A CA 1
ATOM 978 C C . PRO A 1 123 ? -4.635 5.065 27.727 1.00 93.25 123 PRO A C 1
ATOM 980 O O . PRO A 1 123 ? -4.841 5.950 28.550 1.00 93.25 123 PRO A O 1
ATOM 983 N N . GLN A 1 124 ? -3.997 5.291 26.578 1.00 86.06 124 GLN A N 1
ATOM 984 C CA . GLN A 1 124 ? -3.572 6.613 26.122 1.00 86.06 124 GLN A CA 1
ATOM 985 C C . GLN A 1 124 ? -4.684 7.449 25.465 1.00 86.06 124 GLN A C 1
ATOM 987 O O . GLN A 1 124 ? -4.432 8.618 25.178 1.00 86.06 124 GLN A O 1
ATOM 992 N N . PHE A 1 125 ? -5.851 6.855 25.182 1.00 85.12 125 PHE A N 1
ATOM 993 C CA . PHE A 1 125 ? -7.023 7.517 24.600 1.00 85.12 125 PHE A CA 1
ATOM 994 C C . PHE A 1 125 ? -7.925 8.097 25.693 1.00 85.12 125 PHE A C 1
ATOM 996 O O . PHE A 1 125 ? -8.365 9.256 25.523 1.00 85.12 125 PHE A O 1
#

Sequence (125 aa):
DGYKRQECSVRQHYRDFLNRDPDADGLAFWSSQITSCGTDAACIADRRMNVSAAFFLSIEFQQTGFLVHRLYRASFALPPEHLSEFLLDTRTIAQGVVVNAPGWEQLLEANKATFIESFVARPQF